Protein AF-A0A3S3N574-F1 (afdb_monomer_lite)

Structure (mmCIF, N/CA/C/O backbone):
data_AF-A0A3S3N574-F1
#
_entry.id   AF-A0A3S3N574-F1
#
loop_
_atom_site.group_PDB
_atom_site.id
_atom_site.type_symbol
_atom_site.label_atom_id
_atom_site.label_alt_id
_atom_site.label_comp_id
_atom_site.label_asym_id
_atom_site.label_entity_id
_atom_site.label_seq_id
_atom_site.pdbx_PDB_ins_code
_atom_site.Cartn_x
_atom_site.Cartn_y
_atom_site.Cartn_z
_atom_site.occupancy
_atom_site.B_iso_or_equiv
_atom_site.auth_seq_id
_atom_site.auth_comp_id
_atom_site.auth_asym_id
_atom_site.auth_atom_id
_atom_site.pdbx_PDB_model_num
ATOM 1 N N . MET A 1 1 ? 9.040 -5.555 19.620 1.00 59.09 1 MET A N 1
ATOM 2 C CA . MET A 1 1 ? 9.324 -6.510 18.527 1.00 59.09 1 MET A CA 1
ATOM 3 C C . MET A 1 1 ? 8.222 -6.342 17.498 1.00 59.09 1 MET A C 1
ATOM 5 O O . MET A 1 1 ? 7.103 -6.108 17.935 1.00 59.09 1 MET A O 1
ATOM 9 N N . PRO A 1 2 ? 8.513 -6.355 16.190 1.00 62.41 2 PRO A N 1
ATOM 10 C CA . PRO A 1 2 ? 7.455 -6.288 15.189 1.00 62.41 2 PRO A CA 1
ATOM 11 C C . PRO A 1 2 ? 6.561 -7.522 15.298 1.00 62.41 2 PRO A C 1
ATOM 13 O O . PRO A 1 2 ? 7.067 -8.618 15.543 1.00 62.41 2 PRO A O 1
ATOM 16 N N . TYR A 1 3 ? 5.254 -7.335 15.145 1.00 73.19 3 TYR A N 1
ATOM 17 C CA . TYR A 1 3 ? 4.294 -8.434 15.255 1.00 73.19 3 TYR A CA 1
ATOM 18 C C . TYR A 1 3 ? 4.097 -9.131 13.910 1.00 73.19 3 TYR A C 1
ATOM 20 O O . TYR A 1 3 ? 3.899 -10.343 13.875 1.00 73.19 3 TYR A O 1
ATOM 28 N N . HIS A 1 4 ? 4.226 -8.389 12.802 1.00 77.50 4 HIS A N 1
ATOM 29 C CA . HIS A 1 4 ? 3.977 -8.914 11.462 1.00 77.50 4 HIS A CA 1
ATOM 30 C C . HIS A 1 4 ? 5.011 -8.404 10.451 1.00 77.50 4 HIS A C 1
ATOM 32 O O . HIS A 1 4 ? 5.353 -7.217 10.418 1.00 77.50 4 HIS A O 1
ATOM 38 N N . ILE A 1 5 ? 5.502 -9.319 9.612 1.00 75.56 5 ILE A N 1
ATOM 39 C CA . ILE A 1 5 ? 6.415 -9.037 8.500 1.00 75.56 5 ILE A CA 1
ATOM 40 C C . ILE A 1 5 ? 5.732 -9.495 7.217 1.00 75.56 5 ILE A C 1
ATOM 42 O O . ILE A 1 5 ? 5.328 -10.652 7.110 1.00 75.56 5 ILE A O 1
ATOM 46 N N . PHE A 1 6 ? 5.644 -8.598 6.239 1.00 74.12 6 PHE A N 1
ATOM 47 C CA . PHE A 1 6 ? 5.121 -8.894 4.910 1.00 74.12 6 PHE A CA 1
ATOM 48 C C . PHE A 1 6 ? 6.248 -8.764 3.888 1.00 74.12 6 PHE A C 1
ATOM 50 O O . PHE A 1 6 ? 6.940 -7.744 3.843 1.00 74.12 6 PHE A O 1
ATOM 57 N N . ILE A 1 7 ? 6.430 -9.807 3.077 1.00 70.38 7 ILE A N 1
ATOM 58 C CA . ILE A 1 7 ? 7.413 -9.853 1.991 1.00 70.38 7 ILE A CA 1
ATOM 59 C C . ILE A 1 7 ? 6.635 -9.992 0.687 1.00 70.38 7 ILE A C 1
ATOM 61 O O . ILE A 1 7 ? 5.988 -11.016 0.463 1.00 70.38 7 ILE A O 1
ATOM 65 N N . ASN A 1 8 ? 6.683 -8.965 -0.160 1.00 68.75 8 ASN A N 1
ATOM 66 C CA . ASN A 1 8 ? 6.068 -9.001 -1.484 1.00 68.75 8 ASN A CA 1
ATOM 67 C C . ASN A 1 8 ? 7.133 -9.287 -2.554 1.00 68.75 8 ASN A C 1
ATOM 69 O O . ASN A 1 8 ? 8.166 -8.620 -2.592 1.00 68.75 8 ASN A O 1
ATOM 73 N N . ARG A 1 9 ? 6.851 -10.280 -3.409 1.00 62.09 9 ARG A N 1
ATOM 74 C CA . ARG A 1 9 ? 7.694 -10.718 -4.538 1.00 62.09 9 ARG A CA 1
ATOM 75 C C . ARG A 1 9 ? 7.162 -10.241 -5.903 1.00 62.09 9 ARG A C 1
ATOM 77 O O . ARG A 1 9 ? 7.778 -10.502 -6.929 1.00 62.09 9 ARG A O 1
ATOM 84 N N . GLU A 1 10 ? 6.000 -9.592 -5.943 1.00 61.22 10 GLU A N 1
ATOM 85 C CA . GLU A 1 10 ? 5.340 -9.199 -7.195 1.00 61.22 10 GLU A CA 1
ATOM 86 C C . GLU A 1 10 ? 6.035 -8.034 -7.901 1.00 61.22 10 GLU A C 1
ATOM 88 O O . GLU A 1 10 ? 6.056 -7.993 -9.129 1.00 61.22 10 GLU A O 1
ATOM 93 N N . SER A 1 11 ? 6.676 -7.127 -7.164 1.00 54.91 11 SER A N 1
ATOM 94 C CA . SER A 1 11 ? 7.610 -6.175 -7.760 1.00 54.91 11 SER A CA 1
ATOM 95 C C . SER A 1 11 ? 9.002 -6.798 -7.801 1.00 54.91 11 SER A C 1
ATOM 97 O O . SER A 1 11 ? 9.461 -7.301 -6.783 1.00 54.91 11 SER A O 1
ATOM 99 N N . GLY A 1 12 ? 9.733 -6.704 -8.918 1.00 54.94 12 GLY A N 1
ATOM 100 C CA . GLY A 1 12 ? 11.130 -7.176 -9.035 1.00 54.94 12 GLY A CA 1
ATOM 101 C C . GLY A 1 12 ? 12.134 -6.559 -8.038 1.00 54.94 12 GLY A C 1
ATOM 102 O O . GLY A 1 12 ? 13.317 -6.880 -8.085 1.00 54.94 12 GLY A O 1
ATOM 103 N N . ASN A 1 13 ? 11.658 -5.694 -7.141 1.00 56.88 13 ASN A N 1
ATOM 104 C CA . ASN A 1 13 ? 12.299 -5.305 -5.897 1.00 56.88 13 ASN A CA 1
ATOM 105 C C . ASN A 1 13 ? 11.564 -5.994 -4.739 1.00 56.88 13 ASN A C 1
ATOM 107 O O . ASN A 1 13 ? 10.412 -5.651 -4.467 1.00 56.88 13 ASN A O 1
ATOM 111 N N . ASP A 1 14 ? 12.225 -6.936 -4.060 1.00 62.12 14 ASP A N 1
ATOM 112 C CA . ASP A 1 14 ? 11.710 -7.552 -2.834 1.00 62.12 14 ASP A CA 1
ATOM 113 C C . ASP A 1 14 ? 11.428 -6.447 -1.800 1.00 62.12 14 ASP A C 1
ATOM 115 O O . ASP A 1 14 ? 12.343 -5.873 -1.201 1.00 62.12 14 ASP A O 1
ATOM 119 N N . ASN A 1 15 ? 10.154 -6.108 -1.603 1.00 67.81 15 ASN A N 1
ATOM 120 C CA . ASN A 1 15 ? 9.752 -5.084 -0.646 1.00 67.81 15 ASN A CA 1
ATOM 121 C C . ASN A 1 15 ? 9.396 -5.762 0.679 1.00 67.81 15 ASN A C 1
ATOM 123 O O . ASN A 1 15 ? 8.446 -6.545 0.759 1.00 67.81 15 ASN A O 1
ATOM 127 N N . ILE A 1 16 ? 10.160 -5.442 1.727 1.00 71.12 16 ILE A N 1
ATOM 128 C CA . ILE A 1 16 ? 9.894 -5.896 3.095 1.00 71.12 16 ILE A CA 1
ATOM 129 C C . ILE A 1 16 ? 9.202 -4.765 3.848 1.00 71.12 16 ILE A C 1
ATOM 131 O O . ILE A 1 16 ? 9.767 -3.685 4.022 1.00 71.12 16 ILE A O 1
ATOM 135 N N . SER A 1 17 ? 7.986 -5.034 4.316 1.00 75.38 17 SER A N 1
ATOM 136 C CA . SER A 1 17 ? 7.237 -4.137 5.194 1.00 75.38 17 SER A CA 1
ATOM 137 C C . SER A 1 17 ? 7.107 -4.753 6.582 1.00 75.38 17 SER A C 1
ATOM 139 O O . SER A 1 17 ? 6.821 -5.943 6.729 1.00 75.38 17 SER A O 1
ATOM 141 N N . ILE A 1 18 ? 7.348 -3.933 7.603 1.00 75.88 18 ILE A N 1
ATOM 142 C CA . ILE A 1 18 ? 7.344 -4.335 9.008 1.00 75.88 18 ILE A CA 1
ATOM 143 C C . ILE A 1 18 ? 6.269 -3.524 9.721 1.00 75.88 18 ILE A C 1
ATOM 145 O O . ILE A 1 18 ? 6.321 -2.294 9.709 1.00 75.88 18 ILE A O 1
ATOM 149 N N . PHE A 1 19 ? 5.335 -4.216 10.369 1.00 77.81 19 PHE A N 1
ATOM 150 C CA . PHE A 1 19 ? 4.258 -3.590 11.122 1.00 77.81 19 PHE A CA 1
ATOM 151 C C . PHE A 1 19 ? 4.407 -3.885 12.616 1.00 77.81 19 PHE A C 1
ATOM 153 O O . PHE A 1 19 ? 4.694 -5.013 13.038 1.00 77.81 19 PHE A O 1
ATOM 160 N N . TYR A 1 20 ? 4.238 -2.834 13.414 1.00 79.19 20 TYR A N 1
ATOM 161 C CA . TYR A 1 20 ? 4.258 -2.911 14.874 1.00 79.19 20 TYR A CA 1
ATOM 162 C C . TYR A 1 20 ? 2.879 -3.191 15.467 1.00 79.19 20 TYR A C 1
ATOM 164 O O . TYR A 1 20 ? 2.818 -3.637 16.599 1.00 79.19 20 TYR A O 1
ATOM 172 N N . ASP A 1 21 ? 1.817 -2.992 14.693 1.00 80.69 21 ASP A N 1
ATOM 173 C CA . ASP A 1 21 ? 0.447 -3.373 15.021 1.00 80.69 21 ASP A CA 1
ATOM 174 C C . ASP A 1 21 ? -0.150 -4.089 13.805 1.00 80.69 21 ASP A C 1
ATOM 176 O O . ASP A 1 21 ? 0.280 -3.843 12.674 1.00 80.69 21 ASP A O 1
ATOM 180 N N . GLU A 1 22 ? -1.110 -4.988 14.018 1.00 81.31 22 GLU A N 1
ATOM 181 C CA . GLU A 1 22 ? -1.745 -5.725 12.923 1.00 81.31 22 GLU A CA 1
ATOM 182 C C . GLU A 1 22 ? -2.576 -4.771 12.040 1.00 81.31 22 GLU A C 1
ATOM 184 O O . GLU A 1 22 ? -3.504 -4.125 12.537 1.00 81.31 22 GLU A O 1
ATOM 189 N N . PRO A 1 23 ? -2.259 -4.640 10.738 1.00 79.94 23 PRO A N 1
ATOM 190 C CA . PRO A 1 23 ? -3.045 -3.804 9.843 1.00 79.94 23 PRO A CA 1
ATOM 191 C C . PRO A 1 23 ? -4.375 -4.484 9.500 1.00 79.94 23 PRO A C 1
ATOM 193 O O . PRO A 1 23 ? -4.405 -5.661 9.151 1.00 79.94 23 PRO A O 1
ATOM 196 N N . THR A 1 24 ? -5.473 -3.723 9.505 1.00 84.50 24 THR A N 1
ATOM 197 C CA . THR A 1 24 ? -6.804 -4.226 9.111 1.00 84.50 24 THR A CA 1
ATOM 198 C C . THR A 1 24 ? -6.832 -4.745 7.670 1.00 84.50 24 THR A C 1
ATOM 200 O O . THR A 1 24 ? -7.551 -5.692 7.365 1.00 84.50 24 THR A O 1
ATOM 203 N N . PHE A 1 25 ? -6.072 -4.115 6.773 1.00 84.12 25 PHE A N 1
ATOM 204 C CA . PHE A 1 25 ? -5.868 -4.556 5.396 1.00 84.12 25 PHE A CA 1
ATOM 205 C C . PHE A 1 25 ? -4.547 -3.994 4.862 1.00 84.12 25 PHE A C 1
ATOM 207 O O . PHE A 1 25 ? -4.103 -2.917 5.267 1.00 84.12 25 PHE A O 1
ATOM 214 N N . VAL A 1 26 ? -3.923 -4.723 3.938 1.00 85.75 26 VAL A N 1
ATOM 215 C CA . VAL A 1 26 ? -2.734 -4.290 3.198 1.00 85.75 26 VAL A CA 1
ATOM 216 C C . VAL A 1 26 ? -2.991 -4.568 1.729 1.00 85.75 26 VAL A C 1
ATOM 218 O O . VAL A 1 26 ? -3.315 -5.695 1.363 1.00 85.75 26 VAL A O 1
ATOM 221 N N . VAL A 1 27 ? -2.830 -3.545 0.895 1.00 84.38 27 VAL A N 1
ATOM 222 C CA . VAL A 1 27 ? -2.972 -3.663 -0.556 1.00 84.38 27 VAL A CA 1
ATOM 223 C C . VAL A 1 27 ? -1.675 -3.244 -1.216 1.00 84.38 27 VAL A C 1
ATOM 225 O O . VAL A 1 27 ? -1.066 -2.242 -0.839 1.00 84.38 27 VAL A O 1
ATOM 228 N N . ILE A 1 28 ? -1.263 -4.022 -2.210 1.00 84.38 28 ILE A N 1
ATOM 229 C CA . ILE A 1 28 ? -0.087 -3.751 -3.023 1.00 84.38 28 ILE A CA 1
ATOM 230 C C . ILE A 1 28 ? -0.574 -3.590 -4.454 1.00 84.38 28 ILE A C 1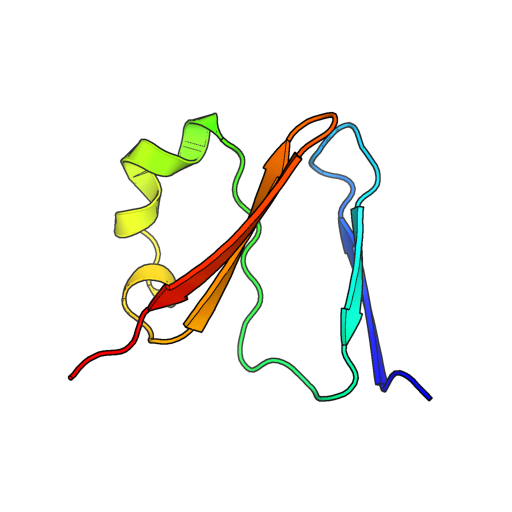
ATOM 232 O O . ILE A 1 28 ? -1.323 -4.423 -4.954 1.00 84.38 28 ILE A O 1
ATOM 236 N N . ALA A 1 29 ? -0.187 -2.484 -5.075 1.00 83.00 29 ALA A N 1
ATOM 237 C CA . ALA A 1 29 ? -0.561 -2.138 -6.435 1.00 83.00 29 ALA A CA 1
ATOM 238 C C . ALA A 1 29 ? 0.688 -1.668 -7.177 1.00 83.00 29 ALA A C 1
ATOM 240 O O . ALA A 1 29 ? 1.522 -0.949 -6.609 1.00 83.00 29 ALA A O 1
ATO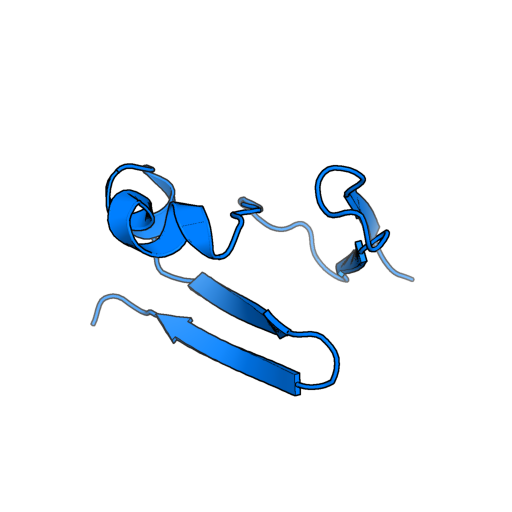M 241 N N . ASN A 1 30 ? 0.820 -2.054 -8.442 1.00 84.19 30 ASN A N 1
ATOM 242 C CA . ASN A 1 30 ? 1.862 -1.507 -9.291 1.00 84.19 30 ASN A CA 1
ATOM 243 C C . ASN A 1 30 ? 1.488 -0.092 -9.718 1.00 84.19 30 ASN A C 1
ATOM 245 O O . ASN A 1 30 ? 0.328 0.323 -9.701 1.00 84.19 30 ASN A O 1
ATOM 249 N N . LYS A 1 31 ? 2.492 0.665 -10.160 1.00 82.75 31 LYS A N 1
ATOM 250 C CA . LYS A 1 31 ? 2.267 2.006 -10.703 1.00 82.75 31 LYS A CA 1
ATOM 251 C C . LYS A 1 31 ? 1.245 2.000 -11.848 1.00 82.75 31 LYS A C 1
ATOM 253 O O . LYS A 1 31 ? 0.455 2.935 -11.945 1.00 82.75 31 LYS A O 1
ATOM 258 N N . ASP A 1 32 ? 1.256 0.958 -12.673 1.00 86.62 32 ASP A N 1
ATOM 259 C CA . ASP A 1 32 ? 0.351 0.818 -13.817 1.00 86.62 32 ASP A CA 1
ATOM 260 C C . ASP A 1 32 ? -1.102 0.537 -13.396 1.00 86.62 32 ASP A C 1
ATOM 262 O O . ASP A 1 32 ? -2.020 0.798 -14.171 1.00 86.62 32 ASP A O 1
ATOM 266 N N . ASP A 1 33 ? -1.322 0.106 -12.149 1.00 85.50 33 ASP A N 1
ATOM 267 C CA . ASP A 1 33 ? -2.648 -0.149 -11.576 1.00 85.50 33 ASP A CA 1
ATOM 268 C C . ASP A 1 33 ? -3.282 1.118 -10.976 1.00 85.50 33 ASP A C 1
ATOM 270 O O . ASP A 1 33 ? -4.492 1.157 -10.746 1.00 85.50 33 ASP A O 1
ATOM 274 N N . LEU A 1 34 ? -2.503 2.189 -10.749 1.00 84.88 34 LEU A N 1
ATOM 275 C CA . LEU A 1 34 ? -2.994 3.448 -10.164 1.00 84.88 34 LEU A CA 1
ATOM 276 C C . LEU A 1 34 ? -4.236 4.028 -10.867 1.00 84.88 34 LEU A C 1
ATOM 278 O O . LEU A 1 34 ? -5.136 4.479 -10.158 1.00 84.88 34 LEU A O 1
ATOM 282 N N . PRO A 1 35 ? -4.360 4.015 -12.211 1.00 89.00 35 PRO A N 1
ATOM 283 C CA . PRO A 1 35 ? -5.571 4.493 -12.884 1.00 89.00 35 PRO A CA 1
ATOM 284 C C . PRO A 1 35 ? -6.832 3.690 -12.530 1.00 89.00 35 PRO A C 1
ATOM 286 O O . PRO A 1 35 ? -7.941 4.213 -12.619 1.00 89.00 35 PRO A O 1
ATOM 289 N N . ALA A 1 36 ? -6.668 2.426 -12.136 1.00 89.75 36 ALA A N 1
ATOM 290 C CA . ALA A 1 36 ? -7.743 1.502 -11.796 1.00 89.75 36 ALA A CA 1
ATOM 291 C C . ALA A 1 36 ? -7.906 1.304 -10.280 1.00 89.75 36 ALA A C 1
ATOM 293 O O . ALA A 1 36 ? -8.804 0.577 -9.861 1.00 89.75 36 ALA A O 1
ATOM 294 N N . ILE A 1 37 ? -7.098 1.966 -9.444 1.00 86.62 37 ILE A N 1
ATOM 295 C CA . ILE A 1 37 ? -7.086 1.729 -7.994 1.00 86.62 37 ILE A CA 1
ATOM 296 C C . ILE A 1 37 ? -8.423 2.052 -7.325 1.00 86.62 37 ILE A C 1
ATOM 298 O O . ILE A 1 37 ? -8.742 1.487 -6.296 1.00 86.62 37 ILE A O 1
ATOM 302 N N . GLN A 1 38 ? -9.247 2.911 -7.925 1.00 85.94 38 GLN A N 1
ATOM 303 C CA . GLN A 1 38 ? -10.591 3.205 -7.420 1.00 85.94 38 GLN A CA 1
ATOM 304 C C . GLN A 1 38 ? -11.564 2.012 -7.489 1.00 85.94 38 GLN A C 1
ATOM 306 O O . GLN A 1 38 ? -12.659 2.093 -6.935 1.00 85.94 38 GLN A O 1
ATOM 311 N N . LEU A 1 39 ? -11.204 0.945 -8.214 1.00 89.12 39 LEU A N 1
ATOM 312 C CA . LEU A 1 39 ? -12.044 -0.236 -8.424 1.00 89.12 39 LEU A CA 1
ATOM 313 C C . LEU A 1 39 ? -11.944 -1.266 -7.290 1.00 89.12 39 LEU A C 1
ATOM 315 O O . LEU A 1 39 ? -12.783 -2.163 -7.231 1.00 89.12 39 LEU A O 1
ATOM 319 N N . ILE A 1 40 ? -10.940 -1.164 -6.415 1.00 87.81 40 ILE A N 1
ATOM 320 C CA . ILE A 1 40 ? -10.810 -2.038 -5.243 1.00 87.81 40 ILE A CA 1
ATOM 321 C C . ILE A 1 40 ? -11.555 -1.440 -4.047 1.00 87.81 40 ILE A C 1
ATOM 323 O O . ILE A 1 40 ? -11.625 -0.224 -3.878 1.00 87.81 40 ILE A O 1
ATOM 327 N N . GLU A 1 41 ? -12.123 -2.290 -3.196 1.00 89.19 41 GLU A N 1
ATOM 328 C CA . GLU A 1 41 ? -12.933 -1.838 -2.059 1.00 89.19 41 GLU A CA 1
ATOM 329 C C . GLU A 1 41 ? -12.095 -1.038 -1.048 1.00 89.19 41 GLU A C 1
ATOM 331 O O . GLU A 1 41 ? -12.547 -0.047 -0.472 1.00 89.19 41 GLU A O 1
ATOM 336 N N . GLU A 1 42 ? -10.841 -1.438 -0.855 1.00 87.75 42 GLU A N 1
ATOM 337 C CA . GLU A 1 42 ? -9.910 -0.826 0.085 1.00 87.75 42 GLU A CA 1
ATOM 338 C C . GLU A 1 42 ? -9.560 0.618 -0.279 1.00 87.75 42 GLU A C 1
ATOM 340 O O . GLU A 1 42 ? -9.268 1.400 0.624 1.00 87.75 42 GLU A O 1
ATOM 345 N N . SER A 1 43 ? -9.648 1.020 -1.555 1.00 86.50 43 SER A N 1
ATOM 346 C CA . SER A 1 43 ? -9.386 2.414 -1.948 1.00 86.50 43 SER A CA 1
ATOM 347 C C . SER A 1 43 ? -10.444 3.388 -1.435 1.00 86.50 43 SER A C 1
ATOM 349 O O . SER A 1 43 ? -10.220 4.595 -1.444 1.00 86.50 43 SER A O 1
ATOM 351 N N . GLN A 1 44 ? -11.613 2.879 -1.038 1.00 87.44 44 GLN A N 1
ATOM 352 C CA . GLN A 1 44 ? -12.717 3.671 -0.493 1.00 87.44 44 GLN A CA 1
ATOM 353 C C . GLN A 1 44 ? -12.626 3.813 1.034 1.00 87.44 44 GLN A C 1
ATOM 355 O O . GLN A 1 44 ? -13.453 4.490 1.651 1.00 87.44 44 GLN A O 1
ATOM 360 N N . L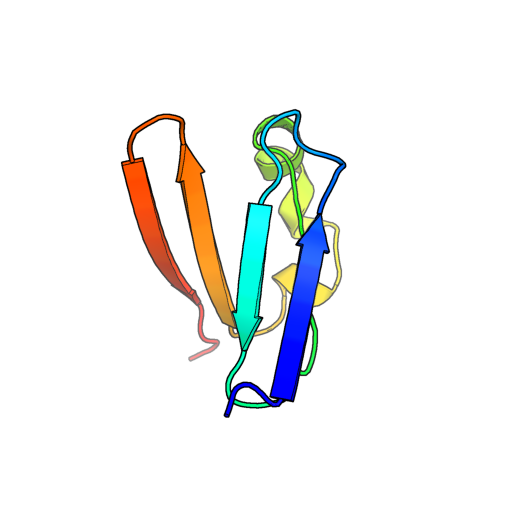YS A 1 45 ? -11.640 3.164 1.664 1.00 89.75 45 LYS A N 1
ATOM 361 C CA . LYS A 1 45 ? -11.427 3.187 3.112 1.00 89.75 45 LYS A CA 1
ATOM 362 C C . LYS A 1 45 ? -10.366 4.241 3.462 1.00 89.75 45 LYS A C 1
ATOM 364 O O . LYS A 1 45 ? -9.395 4.404 2.723 1.00 89.75 45 LYS A O 1
ATOM 369 N N . PRO A 1 46 ? -10.514 4.960 4.589 1.00 89.50 46 PRO A N 1
ATOM 370 C CA . PRO A 1 46 ? -9.456 5.832 5.082 1.00 89.50 46 PRO A CA 1
ATOM 371 C C . PRO A 1 46 ? -8.201 5.008 5.393 1.00 89.50 46 PRO A C 1
ATOM 37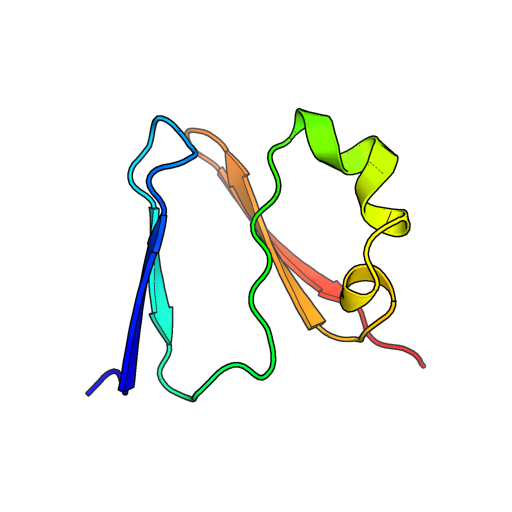3 O O . PRO A 1 46 ? -8.291 3.885 5.891 1.00 89.50 46 PRO A O 1
ATOM 376 N N . GLY A 1 47 ? -7.025 5.566 5.119 1.00 89.06 47 GLY A N 1
ATOM 377 C CA . 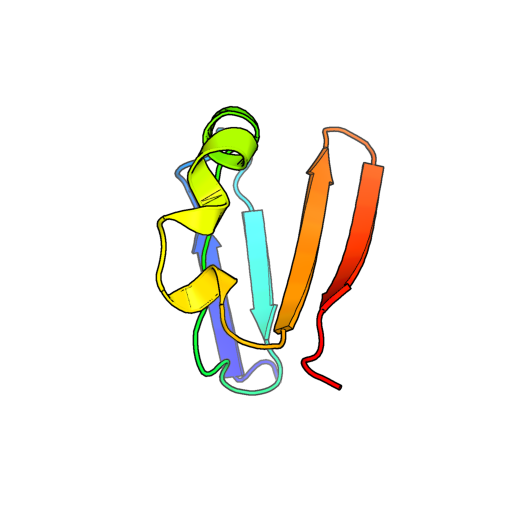GLY A 1 47 ? -5.775 4.834 5.270 1.00 89.06 47 GLY A CA 1
ATOM 378 C C . GLY A 1 47 ? -4.527 5.650 4.962 1.00 89.06 47 GLY A C 1
ATOM 379 O O . GLY A 1 47 ? -4.583 6.810 4.545 1.00 89.06 47 GLY A O 1
ATOM 380 N N . ILE A 1 48 ? -3.381 5.012 5.184 1.00 88.44 48 ILE A N 1
ATOM 381 C CA . ILE A 1 48 ? -2.058 5.514 4.814 1.00 88.44 48 ILE A CA 1
ATOM 382 C C . ILE A 1 48 ? -1.624 4.773 3.553 1.00 88.44 48 ILE A C 1
ATOM 384 O O . ILE A 1 48 ? -1.742 3.551 3.484 1.00 88.44 48 ILE A O 1
ATOM 388 N N . TYR A 1 49 ? -1.087 5.499 2.579 1.00 86.94 49 TYR A N 1
ATOM 389 C CA . TYR A 1 49 ? -0.494 4.914 1.382 1.00 86.94 49 TYR A CA 1
ATOM 390 C C . TYR A 1 49 ? 0.957 5.364 1.225 1.00 86.94 49 TYR A C 1
ATOM 392 O O . TYR A 1 49 ? 1.331 6.489 1.570 1.00 86.94 49 TYR A O 1
ATOM 400 N N . ILE A 1 50 ? 1.783 4.464 0.694 1.00 86.62 50 ILE A N 1
ATOM 401 C CA . ILE A 1 50 ? 3.210 4.689 0.476 1.00 86.62 50 ILE A CA 1
ATOM 402 C C . ILE A 1 50 ? 3.499 4.448 -1.001 1.00 86.62 50 ILE A C 1
ATOM 404 O O . ILE A 1 50 ? 3.374 3.329 -1.490 1.00 86.62 50 ILE A O 1
ATOM 408 N N . LEU A 1 51 ? 3.904 5.497 -1.713 1.00 85.88 51 LEU A N 1
ATOM 409 C CA . LEU A 1 51 ? 4.378 5.381 -3.087 1.00 85.88 51 LEU A CA 1
ATOM 410 C C . LEU A 1 51 ? 5.886 5.141 -3.061 1.00 85.88 51 LEU A C 1
ATOM 412 O O . LEU A 1 51 ? 6.654 5.990 -2.595 1.00 85.88 51 LEU A O 1
ATOM 416 N N . LEU A 1 52 ? 6.297 3.979 -3.560 1.00 82.81 52 LEU A N 1
ATOM 417 C CA . LEU A 1 52 ? 7.694 3.583 -3.692 1.00 82.81 52 LEU A CA 1
ATOM 418 C C . LEU A 1 52 ? 8.128 3.760 -5.151 1.00 82.81 52 LEU A C 1
ATOM 420 O O . LEU A 1 52 ? 7.527 3.197 -6.060 1.00 82.81 52 LEU A O 1
ATOM 424 N N . GLY A 1 53 ? 9.172 4.550 -5.375 1.00 80.06 53 GLY A N 1
ATOM 425 C CA . GLY A 1 53 ? 9.903 4.606 -6.640 1.00 80.06 53 GLY A CA 1
ATOM 426 C C . GLY A 1 53 ? 11.390 4.371 -6.395 1.00 80.06 53 GLY A C 1
ATOM 427 O O . GLY A 1 53 ? 11.841 4.470 -5.255 1.00 80.06 53 GLY A O 1
ATOM 428 N N . ASP A 1 54 ? 12.154 4.119 -7.460 1.00 79.69 54 ASP A N 1
ATOM 429 C CA . ASP A 1 54 ? 13.548 3.640 -7.409 1.00 79.69 54 ASP A CA 1
ATOM 430 C C . ASP A 1 54 ? 14.427 4.302 -6.336 1.00 79.69 54 ASP A C 1
ATOM 432 O O . ASP A 1 54 ? 15.141 3.617 -5.615 1.00 79.69 54 ASP A O 1
ATOM 436 N N . ASN A 1 55 ? 14.336 5.628 -6.180 1.00 83.25 55 ASN A N 1
ATOM 437 C CA . ASN A 1 55 ? 15.078 6.392 -5.165 1.00 83.25 55 ASN A CA 1
ATOM 438 C C . ASN A 1 55 ? 14.204 7.370 -4.363 1.00 83.25 55 ASN A C 1
ATOM 440 O O . ASN A 1 55 ? 14.719 8.287 -3.721 1.00 83.25 55 ASN A O 1
ATOM 444 N N . LYS A 1 56 ? 12.874 7.244 -4.429 1.00 82.38 56 LYS A N 1
ATOM 445 C CA . LYS A 1 56 ? 11.953 8.193 -3.789 1.00 82.38 56 LYS A CA 1
ATOM 446 C C . LYS A 1 56 ? 10.836 7.458 -3.073 1.00 82.38 56 LYS A C 1
ATOM 448 O O . LYS A 1 56 ? 10.311 6.467 -3.567 1.00 82.38 56 LYS A O 1
ATOM 453 N N . ARG A 1 57 ? 10.462 7.985 -1.912 1.00 84.88 57 ARG A N 1
ATOM 454 C CA . ARG A 1 57 ? 9.327 7.507 -1.127 1.00 84.88 57 ARG A CA 1
ATOM 455 C C . ARG A 1 57 ? 8.426 8.692 -0.832 1.00 84.88 57 ARG A C 1
ATOM 457 O O . ARG A 1 57 ? 8.921 9.746 -0.435 1.00 84.88 57 ARG A O 1
ATOM 464 N N . TYR A 1 58 ? 7.131 8.521 -1.048 1.00 87.50 58 TYR A N 1
ATOM 465 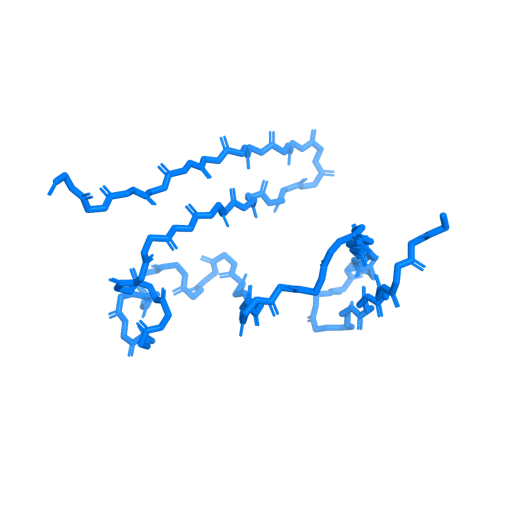C CA . TYR A 1 58 ? 6.114 9.489 -0.660 1.00 87.50 58 TYR A CA 1
ATOM 466 C C . TYR A 1 58 ? 5.098 8.795 0.237 1.00 87.50 58 TYR A C 1
ATOM 468 O O . TYR A 1 58 ? 4.658 7.692 -0.077 1.00 87.50 58 TYR A O 1
ATOM 476 N N . VAL A 1 59 ? 4.746 9.440 1.345 1.00 89.50 59 VAL A N 1
ATOM 477 C CA . VAL A 1 59 ? 3.733 8.953 2.282 1.00 89.50 59 VAL A CA 1
ATOM 478 C C . VAL A 1 59 ? 2.581 9.940 2.257 1.00 89.50 59 VAL A C 1
ATOM 480 O O . VAL A 1 59 ? 2.795 11.140 2.432 1.00 89.50 59 VAL A O 1
ATOM 483 N N . GLY A 1 60 ? 1.378 9.427 2.037 1.00 88.69 60 GLY A N 1
ATOM 484 C CA . GLY A 1 60 ? 0.151 10.201 2.103 1.00 88.69 60 GLY A CA 1
ATOM 485 C C . GLY A 1 60 ? -0.878 9.524 2.997 1.00 88.69 60 GLY A C 1
ATOM 486 O O . GLY A 1 60 ? -0.805 8.326 3.273 1.00 88.69 60 GLY A O 1
ATOM 487 N N . GLN A 1 61 ? -1.841 10.315 3.450 1.00 89.88 61 GLN A N 1
ATOM 488 C CA . GLN A 1 61 ? -2.991 9.847 4.208 1.00 89.88 61 GLN A CA 1
ATOM 489 C C . GLN A 1 61 ? -4.260 10.288 3.485 1.00 89.88 61 GLN A C 1
ATOM 491 O O . GLN A 1 61 ? -4.345 11.420 3.007 1.00 89.88 61 GLN A O 1
ATOM 496 N N . ALA A 1 62 ? -5.240 9.395 3.422 1.00 86.50 62 ALA A N 1
ATOM 497 C CA . ALA A 1 62 ? -6.599 9.702 3.013 1.00 86.50 62 ALA A CA 1
ATOM 498 C C . ALA A 1 62 ? -7.532 9.444 4.199 1.00 86.50 62 ALA A C 1
ATOM 500 O O . ALA A 1 62 ? -7.468 8.393 4.836 1.00 86.50 62 ALA A O 1
ATOM 501 N N . SER A 1 63 ? -8.395 10.404 4.507 1.00 83.69 63 SER A N 1
ATOM 502 C CA . SER A 1 63 ? -9.433 10.262 5.524 1.00 83.69 63 SER A CA 1
ATOM 503 C C . SER A 1 63 ? -10.749 10.793 4.981 1.00 83.69 63 SER A C 1
ATOM 505 O O . SER A 1 63 ? -10.768 11.880 4.403 1.00 83.69 63 SER A O 1
ATOM 507 N N . ASN A 1 64 ? -11.841 10.068 5.213 1.00 72.75 64 ASN A N 1
ATOM 508 C CA . ASN A 1 64 ? -13.170 10.647 5.046 1.00 72.75 64 ASN A CA 1
ATOM 509 C C . ASN A 1 64 ? -13.371 11.670 6.171 1.00 72.75 64 ASN A C 1
ATOM 511 O O . ASN A 1 64 ? -13.099 11.363 7.333 1.00 72.75 64 ASN A O 1
ATOM 515 N N . SER A 1 65 ? -13.721 12.897 5.785 1.00 59.91 65 SER A N 1
ATOM 516 C CA . SER A 1 65 ? -14.003 14.026 6.683 1.00 59.91 65 SER A CA 1
ATOM 517 C C . SER A 1 65 ? -15.212 13.764 7.571 1.00 59.91 65 SER A C 1
ATOM 519 O O . SER A 1 65 ? -16.166 13.127 7.071 1.00 59.91 65 SER A O 1
#

Sequence (65 aa):
MPYHIFINRESGNDNISIFYDEPTFVVIANKDDLPAIQLIEESQKPGIYILLGDNKRYVGQASNS

Secondary structure (DSSP, 8-state):
--SEEEEE-SSSS-EEEEESS--S------GGGGGGGGGSGGGGS-EEEEEEETTEEEEEEE---

pLDDT: mean 79.68, std 9.89, range [54.91, 89.88]

Organism: NCBI:txid1358

Foldseek 3Di:
DFPDWDWDPPPVDTDIDTHNDDDPDDDDDDPVCVVVVVVDPCVVAWDWDWDDDPPDIDIDTDDDD

Radius of gyration: 12.74 Å; chains: 1; bounding box: 29×25×32 Å